Protein AF-A0A9P7FPY7-F1 (afdb_monomer_lite)

Radius of gyration: 11.47 Å; chains: 1; bounding box: 30×26×23 Å

Structure (mmCIF, N/CA/C/O backbone):
data_AF-A0A9P7FPY7-F1
#
_entry.id   AF-A0A9P7FPY7-F1
#
loop_
_atom_site.group_PDB
_atom_site.id
_atom_site.type_symbol
_atom_site.label_atom_id
_atom_site.label_alt_id
_atom_site.label_comp_id
_atom_site.label_asym_id
_atom_site.label_entity_id
_atom_site.label_seq_id
_atom_site.pdbx_PDB_ins_code
_atom_site.Cartn_x
_atom_site.Cartn_y
_atom_site.Cartn_z
_atom_site.occupancy
_atom_site.B_iso_or_equiv
_atom_site.auth_seq_id
_atom_site.auth_comp_id
_atom_site.auth_asym_id
_atom_site.auth_atom_id
_atom_site.pdbx_PDB_model_num
ATOM 1 N N . ILE A 1 1 ? -4.111 -7.093 3.928 1.00 73.31 1 ILE A N 1
ATOM 2 C CA . ILE A 1 1 ? -3.052 -6.167 3.446 1.00 73.31 1 ILE A CA 1
ATOM 3 C C . ILE A 1 1 ? -1.677 -6.836 3.421 1.00 73.31 1 ILE A C 1
ATOM 5 O O . ILE A 1 1 ? -1.080 -6.840 2.362 1.00 73.31 1 ILE A O 1
ATOM 9 N N . LYS A 1 2 ? -1.218 -7.497 4.499 1.00 72.06 2 LYS A N 1
ATOM 10 C CA . LYS A 1 2 ? 0.129 -8.115 4.619 1.00 72.06 2 LYS A CA 1
ATOM 11 C C . LYS A 1 2 ? 0.605 -9.070 3.499 1.00 72.06 2 LYS A C 1
ATOM 13 O O . LYS A 1 2 ? 1.790 -9.364 3.440 1.00 72.06 2 LYS A O 1
ATOM 18 N N . HIS A 1 3 ? -0.287 -9.575 2.646 1.00 80.12 3 HIS A N 1
ATOM 19 C CA . HIS A 1 3 ? 0.063 -10.460 1.524 1.00 80.12 3 HIS A CA 1
ATOM 20 C C . HIS A 1 3 ? 0.007 -9.770 0.152 1.00 80.12 3 HIS A C 1
ATOM 22 O O . HIS A 1 3 ? 0.347 -10.390 -0.851 1.00 80.12 3 HIS A O 1
ATOM 28 N N . LEU A 1 4 ? -0.440 -8.512 0.086 1.00 85.50 4 LEU A N 1
ATOM 29 C CA . LEU A 1 4 ? -0.487 -7.756 -1.160 1.00 85.50 4 LEU A CA 1
ATOM 30 C C . LEU A 1 4 ? 0.887 -7.129 -1.394 1.00 85.50 4 LEU A C 1
ATOM 32 O O . LEU A 1 4 ? 1.203 -6.139 -0.753 1.00 85.50 4 LEU A O 1
ATOM 36 N N . LYS A 1 5 ? 1.669 -7.686 -2.321 1.00 89.06 5 LYS A N 1
ATOM 37 C CA . LYS A 1 5 ? 2.912 -7.084 -2.823 1.00 89.06 5 LYS A CA 1
ATOM 38 C C . LYS A 1 5 ? 2.699 -6.563 -4.237 1.00 89.06 5 LYS A C 1
ATOM 40 O O . LYS A 1 5 ? 1.976 -7.196 -5.006 1.00 89.06 5 LYS A O 1
ATOM 45 N N . GLN A 1 6 ? 3.354 -5.461 -4.594 1.00 87.88 6 GLN A N 1
ATOM 46 C CA . GLN A 1 6 ? 3.305 -4.941 -5.956 1.00 87.88 6 GLN A CA 1
ATOM 47 C C . GLN A 1 6 ? 3.917 -5.948 -6.939 1.00 87.88 6 GLN A C 1
ATOM 49 O O . GLN A 1 6 ? 3.266 -6.341 -7.903 1.00 87.88 6 GLN A O 1
ATOM 54 N N . GLY A 1 7 ? 5.148 -6.412 -6.691 1.00 87.81 7 GLY A N 1
ATOM 55 C CA . GLY A 1 7 ? 5.847 -7.308 -7.619 1.00 87.81 7 GLY A CA 1
ATOM 56 C C . GLY A 1 7 ? 5.887 -6.728 -9.040 1.00 87.8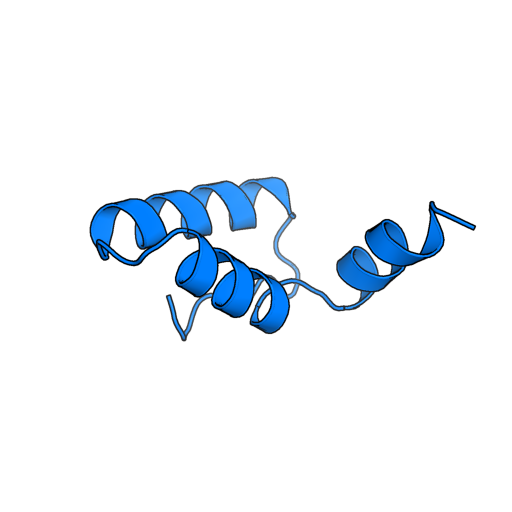1 7 GLY A C 1
ATOM 57 O O . GLY A 1 7 ? 6.283 -5.581 -9.222 1.00 87.81 7 GLY A O 1
ATOM 58 N N . ALA A 1 8 ? 5.433 -7.505 -10.030 1.00 86.56 8 ALA A N 1
ATOM 59 C CA . ALA A 1 8 ? 5.313 -7.078 -11.430 1.00 86.56 8 ALA A CA 1
ATOM 60 C C . ALA A 1 8 ? 3.987 -6.354 -11.760 1.00 86.56 8 ALA A C 1
ATOM 62 O O . ALA A 1 8 ? 3.727 -6.035 -12.920 1.00 86.56 8 ALA A O 1
ATOM 63 N N . MET A 1 9 ? 3.115 -6.126 -10.771 1.00 89.94 9 MET A N 1
ATOM 64 C CA . MET A 1 9 ? 1.859 -5.403 -10.967 1.00 89.94 9 MET A CA 1
ATOM 65 C C . MET A 1 9 ? 2.139 -3.933 -11.292 1.00 89.94 9 MET A C 1
ATOM 67 O O . MET A 1 9 ? 3.013 -3.302 -10.688 1.00 89.94 9 MET A O 1
ATOM 71 N N . LYS A 1 10 ? 1.359 -3.371 -12.223 1.00 90.38 10 LYS A N 1
ATOM 72 C CA . LYS A 1 10 ? 1.361 -1.926 -12.463 1.00 90.38 10 LYS A CA 1
ATOM 73 C C . LYS A 1 10 ? 1.005 -1.190 -11.176 1.00 90.38 10 LYS A C 1
ATOM 75 O O . LYS A 1 10 ? 0.188 -1.668 -10.388 1.00 90.38 10 LYS A O 1
ATOM 80 N N . ILE A 1 11 ? 1.620 -0.027 -10.979 1.00 88.75 11 ILE A N 1
ATOM 81 C CA . ILE A 1 11 ? 1.445 0.739 -9.745 1.00 88.75 11 ILE A CA 1
ATOM 82 C C . ILE A 1 11 ? -0.019 1.136 -9.526 1.00 88.75 11 ILE A C 1
ATOM 84 O O . ILE A 1 11 ? -0.523 0.959 -8.424 1.00 88.75 11 ILE A O 1
ATOM 88 N N . ASP A 1 12 ? -0.731 1.538 -10.580 1.00 90.81 12 ASP A N 1
ATOM 89 C CA . ASP A 1 12 ? -2.143 1.932 -10.488 1.00 90.81 12 ASP A CA 1
ATOM 90 C C . ASP A 1 12 ? -3.032 0.776 -10.000 1.00 90.81 12 ASP A C 1
ATOM 92 O O . ASP A 1 12 ? -3.820 0.934 -9.069 1.00 90.81 12 ASP A O 1
ATOM 96 N N . ASP A 1 13 ? -2.843 -0.425 -10.560 1.00 93.12 13 ASP A N 1
ATOM 97 C CA . ASP A 1 13 ? -3.584 -1.628 -10.158 1.00 93.12 13 ASP A CA 1
ATOM 98 C C . ASP A 1 13 ? -3.284 -2.026 -8.705 1.00 93.12 13 ASP A C 1
ATOM 100 O O . ASP A 1 13 ? -4.165 -2.501 -7.977 1.00 93.12 13 ASP A O 1
ATOM 104 N N . PHE A 1 14 ? -2.033 -1.844 -8.275 1.00 92.31 14 PHE A N 1
ATOM 105 C CA . PHE A 1 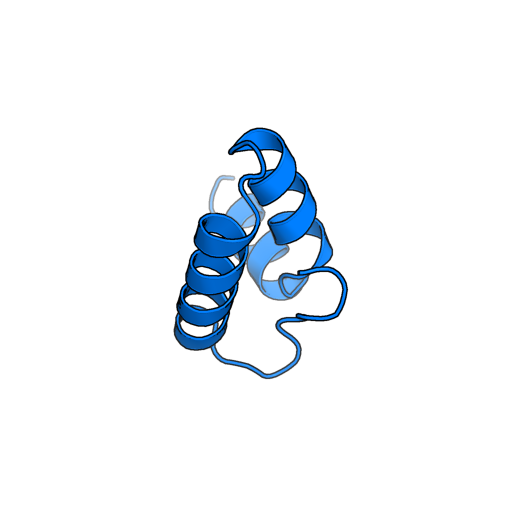14 ? -1.625 -2.081 -6.896 1.00 92.31 14 PHE A CA 1
ATOM 106 C C . PHE A 1 14 ? -2.272 -1.068 -5.950 1.00 92.31 14 PHE A C 1
ATOM 108 O O . PHE A 1 14 ? -2.841 -1.487 -4.943 1.00 92.31 14 PHE A O 1
ATOM 115 N N . MET A 1 15 ? -2.263 0.224 -6.293 1.00 91.38 15 MET A N 1
ATOM 116 C CA . MET A 1 15 ? -2.854 1.293 -5.483 1.00 91.38 15 MET A CA 1
ATOM 117 C C . MET A 1 15 ? -4.358 1.095 -5.294 1.00 91.38 15 MET A C 1
ATOM 119 O O . MET A 1 15 ? -4.831 1.152 -4.162 1.00 91.38 15 MET A O 1
ATOM 123 N N . VAL A 1 16 ? -5.094 0.744 -6.354 1.00 94.69 16 VAL A N 1
ATOM 124 C CA . VAL A 1 16 ? -6.540 0.465 -6.266 1.00 94.69 16 VAL A CA 1
ATOM 125 C C . VAL A 1 16 ? -6.827 -0.703 -5.316 1.00 94.69 16 VAL A C 1
ATOM 127 O O . VAL A 1 16 ? -7.713 -0.629 -4.460 1.00 94.69 16 VAL A O 1
ATOM 130 N N . LYS A 1 17 ? -6.070 -1.804 -5.425 1.00 93.06 17 LYS A N 1
ATOM 131 C CA . LYS A 1 17 ? -6.236 -2.965 -4.531 1.00 93.06 17 LYS A CA 1
ATOM 132 C C . LYS A 1 17 ? -5.819 -2.651 -3.100 1.00 93.06 17 LYS A C 1
ATOM 134 O O . LYS A 1 17 ? -6.443 -3.147 -2.162 1.00 93.06 17 LYS A O 1
ATOM 139 N N . PHE A 1 18 ? -4.762 -1.867 -2.934 1.00 92.56 18 PHE A N 1
ATOM 140 C CA . PHE A 1 18 ? -4.255 -1.458 -1.638 1.00 92.56 18 PHE A CA 1
ATOM 141 C C . PHE A 1 18 ? -5.276 -0.585 -0.909 1.00 92.56 18 PHE A C 1
ATOM 143 O O . PHE A 1 18 ? -5.669 -0.926 0.205 1.00 92.56 18 PHE A O 1
ATOM 150 N N . GLU A 1 19 ? -5.785 0.455 -1.568 1.00 91.19 19 GLU A N 1
ATOM 151 C CA . GLU A 1 19 ? -6.803 1.359 -1.031 1.00 91.19 19 GLU A CA 1
ATOM 152 C C . GLU A 1 19 ? -8.064 0.594 -0.616 1.00 91.19 19 GLU A C 1
ATOM 154 O O . GLU A 1 19 ? -8.495 0.686 0.533 1.00 91.19 19 GLU A O 1
ATOM 159 N N . ALA A 1 20 ? -8.585 -0.278 -1.486 1.00 92.94 20 ALA A N 1
ATOM 160 C CA . ALA A 1 20 ? -9.753 -1.097 -1.171 1.00 92.94 20 ALA A CA 1
ATOM 161 C C . ALA A 1 20 ? -9.552 -1.984 0.075 1.00 92.94 20 ALA A C 1
ATOM 163 O O . ALA A 1 20 ? -10.499 -2.232 0.827 1.00 92.94 20 ALA A O 1
ATOM 164 N N . LEU A 1 21 ? -8.333 -2.485 0.305 1.00 91.00 21 LEU A N 1
ATOM 165 C CA . LEU A 1 21 ? -8.009 -3.262 1.500 1.00 91.00 21 LEU A CA 1
ATOM 166 C C . LEU A 1 21 ? -7.838 -2.376 2.740 1.00 91.00 21 LEU A C 1
ATOM 168 O O . LEU A 1 21 ? -8.287 -2.780 3.812 1.00 91.00 21 LEU A O 1
ATOM 172 N N . VAL A 1 22 ? -7.225 -1.195 2.607 1.00 91.00 22 VAL A N 1
ATOM 173 C CA . VAL A 1 22 ? -7.075 -0.211 3.692 1.00 91.00 22 VAL A CA 1
ATOM 174 C C . VAL A 1 22 ? -8.445 0.232 4.191 1.00 91.00 22 VAL A C 1
ATOM 176 O O . VAL A 1 22 ? -8.733 0.054 5.376 1.00 91.00 22 VAL A O 1
ATOM 179 N N . THR A 1 23 ? -9.332 0.669 3.293 1.00 89.94 23 THR A N 1
ATOM 180 C CA . THR A 1 23 ? -10.698 1.101 3.629 1.00 89.94 23 THR A CA 1
ATOM 181 C C . THR A 1 23 ? -11.485 0.010 4.353 1.00 89.94 23 THR A C 1
ATOM 183 O O . THR A 1 23 ? -12.188 0.290 5.319 1.00 89.94 23 THR A O 1
ATOM 186 N N . LYS A 1 24 ? -11.338 -1.256 3.939 1.00 90.25 24 LYS A N 1
ATOM 187 C CA . LYS A 1 24 ? -12.009 -2.396 4.590 1.00 90.25 24 LYS A CA 1
ATOM 188 C C . LYS A 1 24 ? -11.402 -2.789 5.936 1.00 90.25 24 LYS A C 1
ATOM 190 O O . LYS A 1 24 ? -12.066 -3.452 6.725 1.00 90.25 24 LYS A O 1
ATOM 195 N N . SER A 1 25 ? -10.142 -2.444 6.180 1.00 87.12 25 SER A N 1
ATOM 196 C CA . SER A 1 25 ? -9.408 -2.865 7.377 1.00 87.12 25 SER A CA 1
ATOM 197 C C . SER A 1 25 ? -9.542 -1.913 8.566 1.00 87.12 25 SER A C 1
ATOM 199 O O . SER A 1 25 ? -9.211 -2.310 9.679 1.00 87.12 25 SER A O 1
ATOM 201 N N . GLY A 1 26 ? -10.016 -0.679 8.348 1.00 88.50 26 GLY A N 1
ATOM 202 C CA . GLY A 1 26 ? -10.188 0.319 9.410 1.00 88.50 26 GLY A CA 1
ATOM 203 C C . GLY A 1 26 ? -8.879 0.795 10.052 1.00 88.50 26 GLY A C 1
ATOM 204 O O . GLY A 1 26 ? -8.909 1.347 11.150 1.00 88.50 26 GLY A O 1
ATOM 205 N N . ILE A 1 27 ? -7.732 0.556 9.405 1.00 90.31 27 ILE A N 1
ATOM 206 C CA . ILE A 1 27 ? -6.423 0.996 9.902 1.00 90.31 27 ILE A CA 1
ATOM 207 C C . ILE A 1 27 ? -6.230 2.498 9.693 1.00 90.31 27 ILE A C 1
ATOM 209 O O . ILE A 1 27 ? -6.841 3.103 8.812 1.00 90.31 27 ILE A O 1
ATOM 213 N N . THR A 1 28 ? -5.352 3.104 10.490 1.00 91.56 28 THR A N 1
ATOM 214 C CA . THR A 1 28 ? -5.038 4.529 10.355 1.00 91.56 28 THR A CA 1
ATOM 215 C C . THR A 1 28 ? -4.207 4.804 9.103 1.00 91.56 28 THR A C 1
ATOM 217 O O . THR A 1 28 ? -3.520 3.923 8.583 1.00 91.56 28 THR A O 1
ATOM 220 N N . ASN A 1 29 ? -4.201 6.060 8.651 1.00 88.44 29 ASN A N 1
ATOM 221 C CA . ASN A 1 29 ? -3.393 6.471 7.501 1.00 88.44 29 ASN A CA 1
ATOM 222 C C . ASN A 1 29 ? -1.894 6.203 7.709 1.00 88.44 29 ASN A C 1
ATOM 224 O O . ASN A 1 29 ? -1.225 5.791 6.771 1.00 88.44 29 ASN A O 1
ATOM 228 N N . LEU A 1 30 ? -1.373 6.372 8.930 1.00 92.25 30 LEU A N 1
ATOM 229 C CA . LEU A 1 30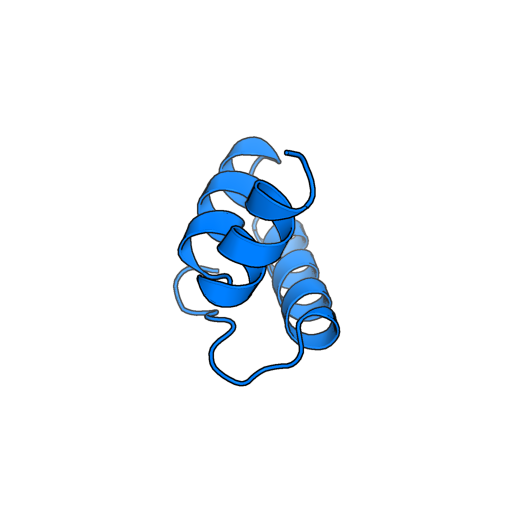 ? 0.031 6.068 9.237 1.00 92.25 30 LEU A CA 1
ATOM 230 C C . LEU A 1 30 ? 0.329 4.573 9.077 1.00 92.25 30 LEU A C 1
ATOM 232 O O . LEU A 1 30 ? 1.284 4.203 8.407 1.00 92.25 30 LEU A O 1
ATOM 236 N N . GLN A 1 31 ? -0.548 3.711 9.597 1.00 91.06 31 GLN A N 1
ATOM 237 C CA . GLN A 1 31 ? -0.416 2.261 9.424 1.00 91.06 31 GLN A CA 1
ATOM 238 C C . GLN A 1 31 ? -0.529 1.846 7.951 1.00 91.06 31 GLN A C 1
ATOM 240 O O . GLN A 1 31 ? 0.123 0.896 7.522 1.00 91.06 31 GLN A O 1
ATOM 245 N N . ALA A 1 32 ? -1.364 2.538 7.171 1.00 90.56 32 ALA A N 1
ATOM 246 C CA . ALA A 1 32 ? -1.467 2.317 5.737 1.00 90.56 32 ALA A CA 1
ATOM 247 C C . ALA A 1 32 ? -0.180 2.734 5.010 1.00 90.56 32 ALA A C 1
ATOM 249 O O . ALA A 1 32 ? 0.287 1.991 4.157 1.00 90.56 32 ALA A O 1
ATOM 250 N N . ILE A 1 33 ? 0.430 3.863 5.366 1.00 89.06 33 ILE A N 1
ATOM 251 C CA . ILE A 1 33 ? 1.700 4.305 4.774 1.00 89.06 33 ILE A CA 1
ATOM 252 C C . ILE A 1 33 ? 2.816 3.296 5.071 1.00 89.06 33 ILE A C 1
ATOM 254 O O . ILE A 1 33 ? 3.457 2.827 4.133 1.00 89.06 33 ILE A O 1
ATOM 258 N N . ASP A 1 34 ? 2.961 2.854 6.324 1.00 89.81 34 ASP A N 1
ATOM 259 C CA . ASP A 1 34 ? 3.963 1.844 6.697 1.00 89.81 34 ASP A CA 1
ATOM 260 C C . ASP A 1 34 ? 3.795 0.545 5.887 1.00 89.81 34 ASP A C 1
ATOM 262 O O . ASP A 1 34 ? 4.761 -0.078 5.440 1.00 89.81 34 ASP A O 1
ATOM 266 N N . LEU A 1 35 ? 2.546 0.117 5.677 1.00 90.62 35 LEU A N 1
ATOM 267 C CA . LEU A 1 35 ? 2.243 -1.063 4.868 1.00 90.62 35 LEU A CA 1
ATOM 268 C C . LEU A 1 35 ? 2.485 -0.819 3.378 1.00 90.62 35 LEU A C 1
ATOM 270 O O . LEU A 1 35 ? 2.869 -1.754 2.681 1.00 90.62 35 LEU A O 1
ATOM 274 N N . LEU A 1 36 ? 2.264 0.391 2.875 1.00 89.56 36 LEU A N 1
ATOM 275 C CA . LEU A 1 36 ? 2.511 0.733 1.480 1.00 89.56 36 LEU A CA 1
ATOM 276 C C . LEU A 1 36 ? 4.010 0.653 1.168 1.00 89.56 36 LEU A C 1
AT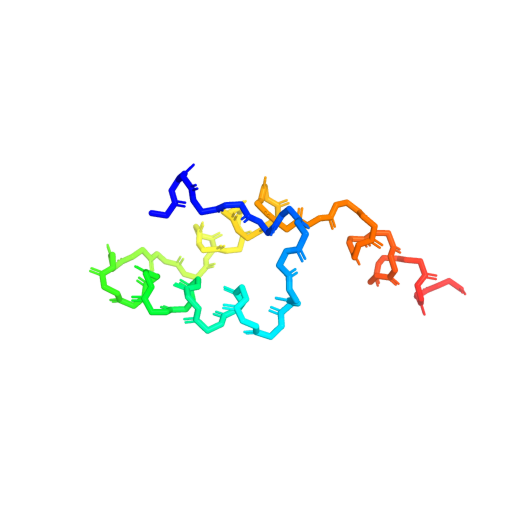OM 278 O O . LEU A 1 36 ? 4.399 -0.039 0.228 1.00 89.56 36 LEU A O 1
ATOM 282 N N . GLU A 1 37 ? 4.845 1.275 2.001 1.00 87.06 37 GLU A N 1
ATOM 283 C CA . GLU A 1 37 ? 6.306 1.286 1.849 1.00 87.06 37 GLU A CA 1
ATOM 284 C C . GLU A 1 37 ? 6.912 -0.123 1.872 1.00 87.06 37 GLU A C 1
ATOM 286 O O . GLU A 1 37 ? 7.825 -0.429 1.110 1.00 87.06 37 GLU A O 1
ATOM 291 N N . GLN A 1 38 ? 6.366 -1.023 2.694 1.00 87.75 38 GLN A N 1
ATOM 292 C CA . GLN A 1 38 ? 6.834 -2.412 2.780 1.00 87.75 38 GLN A CA 1
ATOM 293 C C . GLN A 1 38 ? 6.429 -3.284 1.582 1.00 87.75 38 GLN A C 1
ATOM 295 O O . GLN A 1 38 ? 6.983 -4.373 1.402 1.00 87.75 38 GLN A O 1
ATOM 300 N N . ASN A 1 39 ? 5.424 -2.869 0.806 1.00 87.75 39 ASN A N 1
ATOM 301 C CA . ASN A 1 39 ? 4.791 -3.715 -0.208 1.00 87.75 39 ASN A CA 1
ATOM 302 C C . ASN A 1 39 ? 4.897 -3.178 -1.642 1.00 87.75 39 ASN A C 1
ATOM 304 O O . ASN A 1 39 ? 4.656 -3.943 -2.582 1.00 87.75 39 ASN A O 1
ATOM 308 N N . ILE A 1 40 ? 5.268 -1.911 -1.821 1.00 87.38 40 ILE A N 1
ATOM 309 C CA . ILE A 1 40 ? 5.589 -1.310 -3.118 1.00 87.38 40 ILE A CA 1
ATOM 310 C C . ILE A 1 40 ? 6.975 -1.783 -3.607 1.00 87.38 40 ILE A C 1
ATOM 312 O O . ILE A 1 40 ? 7.832 -2.194 -2.825 1.00 87.38 40 ILE A O 1
ATOM 316 N N . ASN A 1 41 ? 7.203 -1.779 -4.919 1.00 84.62 41 ASN A N 1
ATOM 317 C CA . ASN A 1 41 ? 8.483 -2.158 -5.510 1.00 84.62 41 ASN A CA 1
ATOM 318 C C . ASN A 1 41 ? 9.555 -1.106 -5.165 1.00 84.62 41 ASN A C 1
ATOM 320 O O . ASN A 1 41 ? 9.335 0.095 -5.339 1.00 84.62 41 ASN A O 1
ATOM 324 N N . MET A 1 42 ? 10.731 -1.564 -4.718 1.00 79.44 42 MET A N 1
ATOM 325 C CA . MET A 1 42 ? 11.872 -0.702 -4.395 1.00 79.44 42 MET A CA 1
ATOM 326 C C . MET A 1 42 ? 12.279 0.215 -5.550 1.00 79.44 42 MET A C 1
ATOM 328 O O . MET A 1 42 ? 12.740 1.319 -5.289 1.00 79.44 42 MET A O 1
ATOM 332 N N . GLU A 1 43 ? 12.096 -0.192 -6.805 1.00 80.12 43 GLU A N 1
ATOM 333 C CA . GLU A 1 43 ? 12.406 0.661 -7.961 1.00 80.12 43 GLU A CA 1
ATOM 334 C C . GLU A 1 43 ? 11.523 1.918 -8.005 1.00 80.12 43 GLU A C 1
ATOM 336 O O . GLU A 1 43 ? 11.993 2.995 -8.367 1.00 80.12 43 GLU A O 1
ATOM 341 N N . ILE A 1 44 ? 10.263 1.817 -7.565 1.00 74.81 44 ILE A N 1
ATOM 342 C CA . ILE A 1 44 ? 9.357 2.969 -7.463 1.00 74.81 44 ILE A CA 1
ATOM 343 C C . ILE A 1 44 ? 9.727 3.842 -6.269 1.00 74.81 44 ILE A C 1
ATOM 345 O O . ILE A 1 44 ? 9.731 5.062 -6.399 1.00 74.81 44 ILE A O 1
ATOM 349 N N . ILE A 1 45 ? 10.095 3.239 -5.133 1.00 72.56 45 ILE A N 1
ATOM 350 C CA . ILE A 1 45 ? 10.646 3.978 -3.986 1.00 72.56 45 ILE A CA 1
ATOM 351 C C . ILE A 1 45 ? 11.859 4.782 -4.454 1.00 72.56 45 ILE A C 1
ATOM 353 O O . ILE A 1 45 ? 11.909 5.993 -4.277 1.00 72.56 45 ILE A O 1
ATOM 357 N N . GLN A 1 46 ? 12.809 4.141 -5.128 1.00 75.75 46 GLN A N 1
ATOM 358 C CA . GLN A 1 46 ? 13.984 4.826 -5.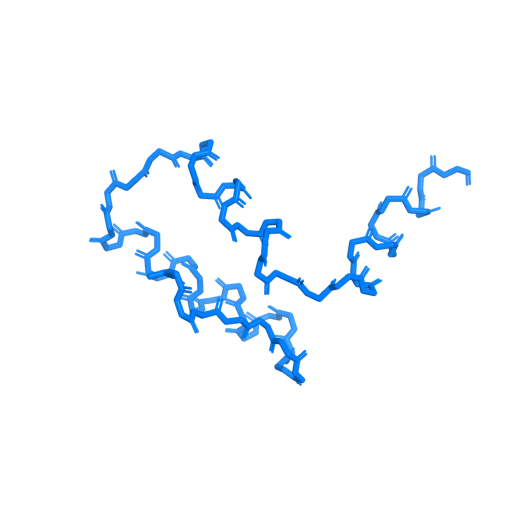650 1.00 75.75 46 GLN A CA 1
ATOM 359 C C . GLN A 1 46 ? 13.590 5.958 -6.603 1.00 75.75 46 GLN A C 1
ATOM 361 O O . GLN A 1 46 ? 14.069 7.066 -6.417 1.00 75.75 46 GLN A O 1
ATOM 366 N N . ALA A 1 47 ? 12.668 5.751 -7.544 1.00 75.81 47 ALA A N 1
ATOM 367 C CA . ALA A 1 47 ? 12.211 6.826 -8.426 1.00 75.81 47 ALA A CA 1
ATOM 368 C C . ALA A 1 47 ? 11.582 8.011 -7.660 1.00 75.81 47 ALA A C 1
ATOM 370 O O . ALA A 1 47 ? 11.920 9.160 -7.935 1.00 75.81 47 ALA A O 1
ATOM 371 N N . LEU A 1 48 ? 10.727 7.746 -6.667 1.00 71.75 48 LEU A N 1
ATOM 372 C CA . LEU A 1 48 ? 10.064 8.775 -5.857 1.00 71.75 48 LEU A CA 1
ATOM 373 C C . LEU A 1 48 ? 11.049 9.558 -4.976 1.00 71.75 48 LEU A C 1
ATOM 375 O O . LEU A 1 48 ? 10.936 10.776 -4.861 1.00 71.75 48 LEU A O 1
ATOM 379 N N . PHE A 1 49 ? 12.027 8.876 -4.373 1.00 68.81 49 PHE A N 1
ATOM 380 C CA . PHE A 1 49 ? 13.010 9.496 -3.481 1.00 68.81 49 PHE A CA 1
ATOM 381 C C . PHE A 1 49 ? 14.208 10.113 -4.227 1.00 68.81 49 PHE A C 1
ATOM 383 O O . PHE A 1 49 ? 14.838 11.029 -3.698 1.00 68.81 49 PHE A O 1
ATOM 390 N N . TYR A 1 50 ? 14.526 9.661 -5.447 1.00 62.06 50 TYR A N 1
ATOM 391 C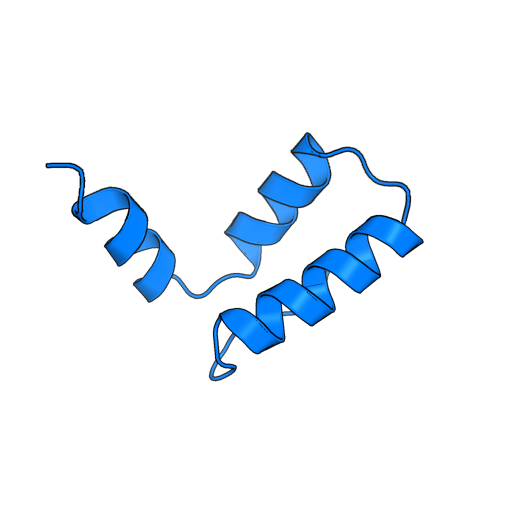 CA . TYR A 1 50 ? 15.615 10.221 -6.262 1.00 62.06 50 TYR A CA 1
ATOM 392 C C . TYR A 1 50 ? 15.180 11.344 -7.208 1.00 62.06 50 TYR A C 1
ATOM 394 O O . TYR A 1 50 ? 16.030 12.144 -7.586 1.00 62.06 50 TYR A O 1
ATOM 402 N N . GLN A 1 51 ? 13.893 11.486 -7.546 1.00 54.50 51 GLN A N 1
ATOM 403 C CA . GLN A 1 51 ? 13.413 12.645 -8.320 1.00 54.50 51 GLN A CA 1
ATOM 404 C C . GLN A 1 51 ? 13.422 13.977 -7.538 1.00 54.50 51 GLN A C 1
ATOM 406 O O . GLN A 1 51 ? 13.085 15.014 -8.101 1.00 54.50 51 GLN A O 1
ATOM 411 N N . GLY A 1 52 ? 13.825 13.967 -6.263 1.00 50.06 52 GLY A N 1
ATOM 412 C CA . GLY A 1 52 ? 13.922 15.149 -5.401 1.00 50.06 52 GLY A CA 1
ATOM 413 C C . GLY A 1 52 ? 15.342 15.648 -5.101 1.00 50.06 52 GLY A C 1
ATOM 414 O O . GLY A 1 52 ? 15.500 16.379 -4.124 1.00 50.06 52 GLY A O 1
ATOM 415 N N . LYS A 1 53 ? 16.370 15.247 -5.865 1.00 44.97 53 LYS A N 1
ATOM 416 C CA . LYS A 1 53 ? 17.739 15.788 -5.744 1.00 44.97 53 LYS A CA 1
ATOM 417 C C . LYS A 1 53 ? 18.172 16.572 -6.972 1.00 44.97 53 LYS A C 1
ATOM 419 O O . LYS A 1 53 ? 17.898 16.094 -8.092 1.00 44.97 53 LYS A O 1
#

Foldseek 3Di:
DQPQACVVPDPVVSVVVLVVVCVVVVDDPVVSVVSCVVRYDVVVVCVVVVVPD

pLDDT: mean 83.96, std 11.11, range [44.97, 94.69]

Sequence (53 aa):
IKHLKQGAMKIDDFMVKFEALVTKSGITNLQAIDLLEQNINMEIIQALFYQGK

Organism: NCBI:txid117018

Secondary structure (DSSP, 8-state):
-TT---TTS-HHHHHHHHHHHHHHHT--HHHHHHHHHHHS-HHHHHHHHHTT-